Protein AF-E6K6P4-F1 (afdb_monomer)

Nearest PDB structures (foldseek):
  4ytx-assembly1_N  TM=5.544E-01  e=7.769E-01  Saccharomyces cerevisiae S288C
  6i4y-assembly1_B-2  TM=6.311E-01  e=2.198E+00  Homo sapiens
  6i3v-assembly1_B  TM=5.492E-01  e=2.081E+00  Homo sapiens
  8h2i-assembly1_bQ  TM=5.169E-01  e=7.355E-01  Paramecium bursaria Chlorella virus 1

Organism: NCBI:txid873513

Radius of gyration: 13.27 Å; Cα contacts (8 Å, |Δi|>4): 209; chains: 1; bounding box: 42×27×26 Å

Solvent-accessible surface area (backbone atoms only — not comparable to full-atom values): 6394 Å² total; per-residue (Å²): 139,51,41,71,60,53,48,70,65,48,78,54,50,88,85,45,59,70,69,47,44,42,73,78,46,77,45,82,42,78,90,66,26,34,38,35,23,25,34,38,33,35,49,69,44,97,90,66,52,60,56,70,43,74,60,44,55,35,38,38,37,82,87,68,54,44,37,33,52,63,56,77,88,59,82,75,54,91,50,75,88,40,46,58,82,56,64,35,15,35,37,95,75,63,46,69,38,46,72,56,96,54,40,75,41,73,90,130

Foldseek 3Di:
DDFVVVLVLQPQPVVFAWPGKDFPDWDQDPQRKIKTFIWTWTDADPVGDIDIAGGFIWIAHPVRWIKGFLDRPDDDDPDQQCQQVGWIAGNVPRHTFDDDPSHTDDDD

pLDDT: mean 93.15, std 5.85, range [65.44, 98.56]

Structure (mmCIF, N/CA/C/O backbone):
data_AF-E6K6P4-F1
#
_entry.id   AF-E6K6P4-F1
#
loop_
_atom_site.group_PDB
_atom_site.id
_atom_site.type_symbol
_atom_site.label_atom_id
_atom_site.label_alt_id
_atom_site.label_comp_id
_atom_site.label_asym_id
_atom_site.label_entity_id
_atom_site.label_seq_id
_atom_site.pdbx_PDB_ins_code
_atom_site.Cartn_x
_atom_site.Cartn_y
_atom_site.Cartn_z
_atom_site.occupancy
_atom_site.B_iso_or_equiv
_atom_site.auth_seq_id
_atom_site.auth_comp_id
_atom_site.auth_asym_id
_atom_site.auth_atom_id
_atom_site.pdbx_PDB_model_num
ATOM 1 N N . MET A 1 1 ? -6.184 11.062 1.795 1.00 94.25 1 MET A N 1
ATOM 2 C CA . MET A 1 1 ? -4.815 10.798 2.311 1.00 94.25 1 MET A CA 1
ATOM 3 C C . MET A 1 1 ? -3.872 11.912 1.842 1.00 94.25 1 MET A C 1
ATOM 5 O O . MET A 1 1 ? -4.258 12.623 0.928 1.00 94.25 1 MET A O 1
ATOM 9 N N . THR A 1 2 ? -2.686 12.115 2.432 1.00 96.69 2 THR A N 1
ATOM 10 C CA . THR A 1 2 ? -1.623 12.957 1.823 1.00 96.69 2 THR A CA 1
ATOM 11 C C . THR A 1 2 ? -0.410 12.101 1.458 1.00 96.69 2 THR A C 1
ATOM 13 O O . THR A 1 2 ? -0.228 11.040 2.049 1.00 96.69 2 THR A O 1
ATOM 16 N N . ASN A 1 3 ? 0.433 12.568 0.532 1.00 96.81 3 ASN A N 1
ATOM 17 C CA . ASN A 1 3 ? 1.669 11.876 0.138 1.00 96.81 3 ASN A CA 1
ATOM 18 C C . ASN A 1 3 ? 2.586 11.576 1.335 1.00 96.81 3 ASN A C 1
ATOM 20 O O . ASN A 1 3 ? 3.038 10.449 1.496 1.00 96.81 3 ASN A O 1
ATOM 24 N N . GLU A 1 4 ? 2.795 12.563 2.212 1.00 95.75 4 GLU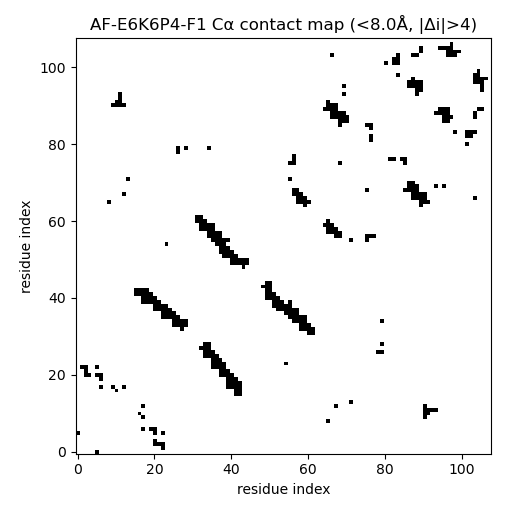 A N 1
ATOM 25 C CA . GLU A 1 4 ? 3.607 12.416 3.430 1.00 95.75 4 GLU A CA 1
ATOM 26 C C . GLU A 1 4 ? 3.039 11.338 4.363 1.00 95.75 4 GLU A C 1
ATOM 28 O O . GLU A 1 4 ? 3.749 10.414 4.741 1.00 95.75 4 GLU A O 1
ATOM 33 N N . LYS A 1 5 ? 1.726 11.369 4.628 1.00 95.31 5 LYS A N 1
ATOM 34 C CA . LYS A 1 5 ? 1.069 10.340 5.447 1.00 95.31 5 LYS A CA 1
ATOM 35 C C . LYS A 1 5 ? 1.133 8.956 4.810 1.00 95.31 5 LYS A C 1
ATOM 37 O O . LYS A 1 5 ? 1.275 7.976 5.523 1.00 95.31 5 LYS A O 1
ATOM 42 N N . MET A 1 6 ? 1.007 8.860 3.486 1.00 96.25 6 MET A N 1
ATOM 43 C CA . MET A 1 6 ? 1.131 7.582 2.783 1.00 96.25 6 MET A CA 1
ATOM 44 C C . MET A 1 6 ? 2.553 7.027 2.895 1.00 96.25 6 MET A C 1
ATOM 46 O O . MET A 1 6 ? 2.722 5.840 3.144 1.00 96.25 6 MET A O 1
ATOM 50 N N . LYS A 1 7 ? 3.572 7.880 2.765 1.00 94.75 7 LYS A N 1
ATOM 51 C C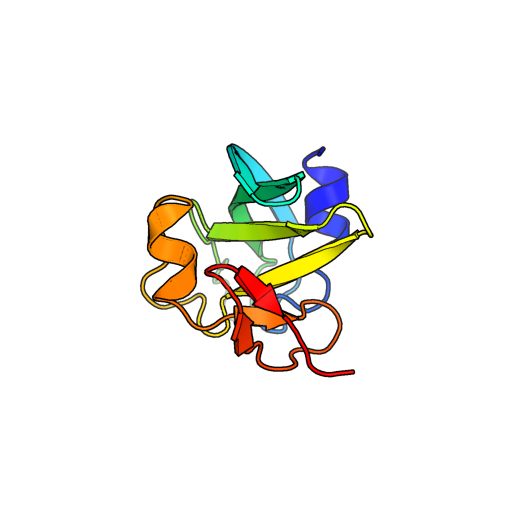A . LYS A 1 7 ? 4.965 7.488 2.988 1.00 94.75 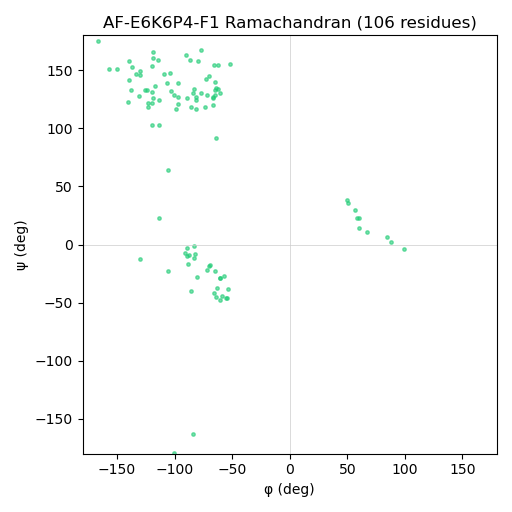7 LYS A CA 1
ATOM 52 C C . LYS A 1 7 ? 5.178 6.955 4.409 1.00 94.75 7 LYS A C 1
ATOM 54 O O . LYS A 1 7 ? 5.795 5.906 4.560 1.00 94.75 7 LYS A O 1
ATOM 59 N N . ASP A 1 8 ? 4.622 7.622 5.420 1.00 92.31 8 ASP A N 1
ATOM 60 C CA . ASP A 1 8 ? 4.720 7.191 6.823 1.00 92.31 8 ASP A CA 1
ATOM 61 C C . ASP A 1 8 ? 4.011 5.853 7.104 1.00 92.31 8 ASP A C 1
ATOM 63 O O . ASP A 1 8 ? 4.350 5.170 8.068 1.00 92.31 8 ASP A O 1
ATOM 67 N N . LEU A 1 9 ? 3.034 5.469 6.275 1.00 91.88 9 LEU A N 1
ATOM 68 C CA . LEU A 1 9 ? 2.310 4.198 6.385 1.00 91.88 9 LEU A CA 1
ATOM 69 C C . LEU A 1 9 ? 3.039 3.011 5.742 1.00 91.88 9 LEU A C 1
ATOM 71 O O . LEU A 1 9 ? 2.610 1.881 5.939 1.00 91.88 9 LEU A O 1
ATOM 75 N N . LEU A 1 10 ? 4.092 3.239 4.958 1.00 90.19 10 LEU A N 1
ATOM 76 C CA . LEU A 1 10 ? 4.816 2.197 4.225 1.00 90.19 10 LEU A CA 1
ATOM 77 C C . LEU A 1 10 ? 6.172 1.904 4.887 1.00 90.19 10 LEU A C 1
ATOM 79 O O . LEU A 1 10 ? 7.232 2.136 4.306 1.00 90.19 10 LEU A O 1
ATOM 83 N N . VAL A 1 11 ? 6.140 1.402 6.121 1.00 81.56 11 VAL A N 1
ATOM 84 C CA . VAL A 1 11 ? 7.321 1.163 6.965 1.00 81.56 11 VAL A CA 1
ATOM 85 C C . VAL A 1 11 ? 8.066 -0.140 6.650 1.00 81.56 11 VAL A C 1
ATOM 87 O O . VAL A 1 11 ? 9.277 -0.201 6.841 1.00 81.56 11 VAL A O 1
ATOM 90 N N . ASN A 1 12 ? 7.383 -1.167 6.141 1.00 80.44 12 ASN A N 1
ATOM 91 C CA . ASN A 1 12 ? 7.939 -2.489 5.822 1.00 80.44 12 ASN A CA 1
ATOM 92 C C . ASN A 1 12 ? 7.937 -2.781 4.315 1.00 80.44 12 ASN A C 1
ATOM 94 O O . ASN A 1 12 ? 7.929 -3.943 3.901 1.00 80.44 12 ASN A O 1
ATOM 98 N N . PHE A 1 13 ? 7.915 -1.752 3.469 1.00 82.00 13 PHE A N 1
ATOM 99 C CA . PHE A 1 13 ? 7.800 -1.931 2.024 1.00 82.00 13 PHE A CA 1
ATOM 100 C C . PHE A 1 13 ? 9.012 -2.672 1.422 1.00 82.00 13 PHE A C 1
ATOM 102 O O . PHE A 1 13 ? 10.019 -2.071 1.060 1.00 82.00 13 PHE A O 1
ATOM 109 N N . GLY A 1 14 ? 8.920 -4.004 1.326 1.00 74.69 14 GLY A N 1
ATOM 110 C CA . GLY A 1 14 ? 9.937 -4.870 0.720 1.00 74.69 14 GLY A CA 1
ATOM 111 C C . GLY A 1 14 ? 11.335 -4.741 1.332 1.00 74.69 14 GLY A C 1
ATOM 112 O O . GLY A 1 14 ? 12.312 -4.887 0.601 1.00 74.69 14 GLY A O 1
ATOM 113 N N . GLU A 1 15 ? 11.430 -4.410 2.627 1.00 78.12 15 GLU A N 1
ATOM 114 C CA . GLU A 1 15 ? 12.683 -4.068 3.333 1.00 78.12 15 GLU A CA 1
ATOM 115 C C . GLU A 1 15 ? 13.427 -2.845 2.750 1.00 78.12 15 GLU A C 1
ATOM 117 O O . GLU A 1 15 ? 14.596 -2.605 3.063 1.00 78.12 15 GLU A O 1
ATOM 122 N N . LYS A 1 16 ? 12.766 -2.052 1.896 1.00 83.19 16 LYS A N 1
ATOM 123 C CA . LYS A 1 16 ? 13.331 -0.857 1.264 1.00 83.19 16 LYS A CA 1
ATOM 124 C C . LYS A 1 16 ? 12.936 0.399 2.027 1.00 83.19 16 LYS A C 1
ATOM 126 O O . LYS A 1 16 ? 11.778 0.587 2.386 1.00 83.19 16 LYS A O 1
ATOM 131 N N . THR A 1 17 ? 13.884 1.320 2.174 1.00 88.31 17 THR A N 1
ATOM 132 C CA .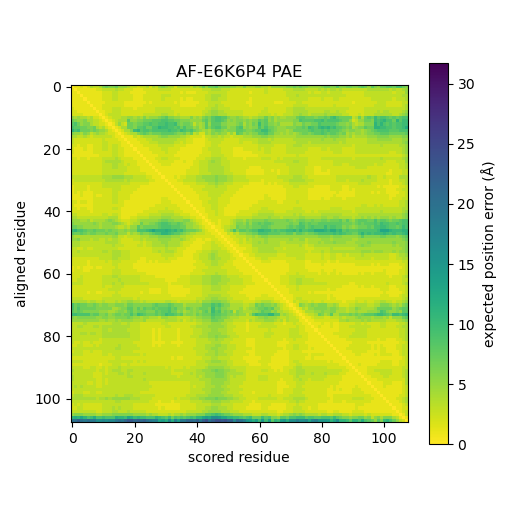 THR A 1 17 ? 13.580 2.677 2.633 1.00 88.31 17 THR A CA 1
ATOM 133 C C . THR A 1 17 ? 12.967 3.475 1.490 1.00 88.31 17 THR A C 1
ATOM 135 O O . THR A 1 17 ? 13.517 3.518 0.389 1.00 88.31 17 THR A O 1
ATOM 138 N N . ILE A 1 18 ? 11.837 4.129 1.741 1.00 92.69 18 ILE A N 1
ATOM 139 C CA . ILE A 1 18 ? 11.163 4.978 0.757 1.00 92.69 18 ILE A CA 1
ATOM 140 C C . ILE A 1 18 ? 11.690 6.411 0.858 1.00 92.69 18 ILE A C 1
ATOM 142 O O . ILE A 1 18 ? 11.645 7.031 1.922 1.00 92.69 18 ILE A O 1
ATOM 146 N N . SER A 1 19 ? 12.144 6.975 -0.261 1.00 94.31 19 SER A N 1
ATOM 147 C CA . SER A 1 19 ? 12.523 8.386 -0.343 1.00 94.31 19 SER A CA 1
ATOM 148 C C . SER A 1 19 ? 11.327 9.286 -0.644 1.00 94.31 19 SER A C 1
ATOM 150 O O . SER A 1 19 ? 11.220 10.355 -0.043 1.00 94.31 19 SER A O 1
ATOM 152 N N . ASP A 1 20 ? 10.416 8.858 -1.523 1.00 95.81 20 ASP A N 1
ATOM 153 C CA . ASP A 1 20 ? 9.251 9.650 -1.932 1.00 95.81 20 ASP A CA 1
ATOM 154 C C . ASP A 1 20 ? 8.051 8.774 -2.315 1.00 95.81 20 ASP A C 1
ATOM 156 O O . ASP A 1 20 ? 8.220 7.643 -2.777 1.00 95.81 20 ASP A O 1
ATOM 160 N N . VAL A 1 21 ? 6.845 9.314 -2.124 1.00 97.19 21 VAL A N 1
ATOM 161 C CA . VAL A 1 21 ? 5.580 8.692 -2.536 1.00 97.19 21 VAL A CA 1
ATOM 162 C C . VAL A 1 21 ? 4.672 9.743 -3.148 1.00 97.19 21 VAL A C 1
ATOM 164 O O . VAL A 1 21 ? 4.445 10.799 -2.561 1.00 97.19 21 VAL A O 1
ATOM 167 N N . SER A 1 22 ? 4.082 9.420 -4.292 1.00 98.06 22 SER A N 1
ATOM 168 C CA . SER A 1 22 ? 3.059 10.237 -4.932 1.00 98.06 22 SER A CA 1
ATOM 169 C C . SER A 1 22 ? 1.784 9.436 -5.140 1.00 98.06 22 SER A C 1
ATOM 171 O O . SER A 1 22 ? 1.784 8.451 -5.871 1.00 98.06 22 SER A O 1
ATOM 173 N N . ILE A 1 23 ? 0.684 9.872 -4.526 1.00 98.38 23 ILE A N 1
ATOM 174 C CA . ILE A 1 23 ? -0.645 9.330 -4.818 1.00 98.38 23 ILE A CA 1
ATOM 175 C C . ILE A 1 23 ? -1.076 9.871 -6.181 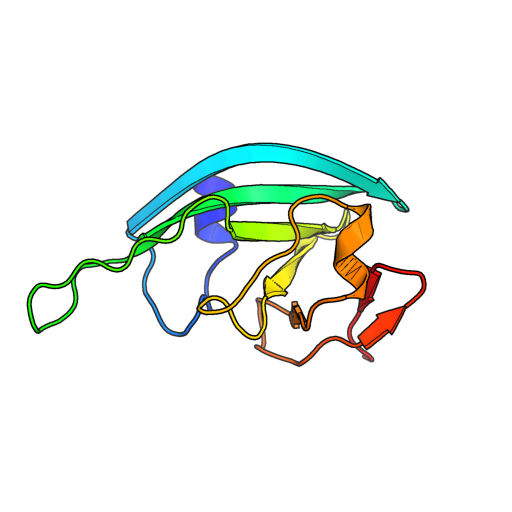1.00 98.38 23 ILE A C 1
ATOM 177 O O . ILE A 1 23 ? -1.208 11.082 -6.359 1.00 98.38 23 ILE A O 1
ATOM 181 N N . ILE A 1 24 ? -1.300 8.977 -7.141 1.00 98.00 24 ILE A N 1
ATOM 182 C CA . ILE A 1 24 ? -1.683 9.347 -8.512 1.00 98.00 24 ILE A CA 1
ATOM 183 C C . ILE A 1 24 ? -3.159 9.077 -8.806 1.00 98.00 24 ILE A C 1
ATOM 185 O O . ILE A 1 24 ? -3.732 9.683 -9.712 1.00 98.00 24 ILE A O 1
ATOM 189 N N . ARG A 1 25 ? -3.788 8.165 -8.055 1.00 97.62 25 ARG A N 1
ATOM 190 C CA . ARG A 1 25 ? -5.212 7.842 -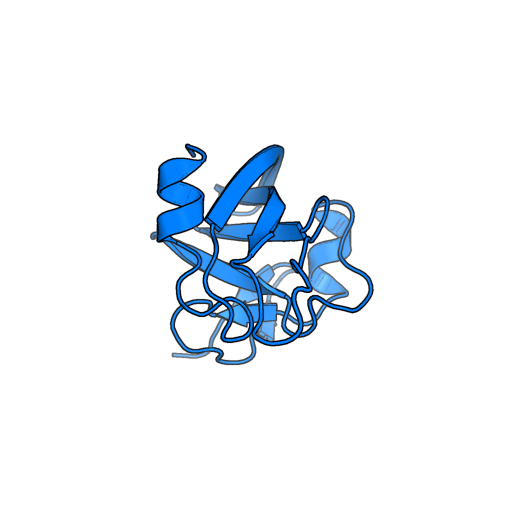8.174 1.00 97.62 25 ARG A CA 1
ATOM 191 C C . ARG A 1 25 ? -5.736 7.226 -6.884 1.00 97.62 25 ARG A C 1
ATOM 193 O O . ARG A 1 25 ? -5.006 6.537 -6.180 1.00 97.62 25 ARG A O 1
ATOM 200 N N . GLU A 1 26 ? -7.018 7.439 -6.630 1.00 98.06 26 GLU A N 1
ATOM 201 C CA . GLU A 1 26 ? -7.743 6.889 -5.488 1.00 98.06 26 GLU A CA 1
ATOM 202 C C . GLU A 1 26 ? -9.033 6.225 -5.981 1.00 98.06 26 GLU A C 1
ATOM 204 O O . GLU A 1 26 ? -9.648 6.689 -6.944 1.00 98.06 26 GLU A O 1
ATOM 209 N N . GLU A 1 27 ? -9.436 5.143 -5.327 1.00 98.25 27 GLU A N 1
ATOM 210 C CA . GLU A 1 27 ? -10.684 4.429 -5.583 1.00 98.25 27 GLU A CA 1
ATOM 211 C C . GLU A 1 27 ? -11.276 3.985 -4.241 1.00 98.25 27 GLU A C 1
ATOM 213 O O . GLU A 1 27 ? -10.611 3.308 -3.458 1.00 98.25 27 GLU A O 1
ATOM 218 N N . GLU A 1 28 ? -12.511 4.394 -3.947 1.00 98.31 28 GLU A N 1
ATOM 219 C CA . GLU A 1 28 ? -13.239 3.887 -2.781 1.00 98.31 28 GLU A CA 1
ATOM 220 C C . GLU A 1 28 ? -13.854 2.529 -3.126 1.00 98.31 28 GLU A C 1
ATOM 222 O O . GLU A 1 28 ? -14.560 2.377 -4.125 1.00 98.31 28 GLU A O 1
ATOM 227 N N . LEU A 1 29 ? -13.572 1.540 -2.287 1.00 98.12 29 LEU A N 1
ATOM 228 C CA . LEU A 1 29 ? -14.101 0.190 -2.372 1.00 98.12 29 LEU A CA 1
ATOM 229 C C . LEU A 1 29 ? -15.248 0.009 -1.369 1.00 98.12 29 LEU A C 1
ATOM 231 O O . LEU A 1 29 ? -15.615 0.899 -0.599 1.00 98.12 29 LEU A O 1
ATOM 235 N N . ARG A 1 30 ? -15.812 -1.199 -1.343 1.00 95.00 30 ARG A N 1
ATOM 236 C CA . ARG A 1 30 ? -16.739 -1.621 -0.285 1.00 95.00 30 ARG A CA 1
ATOM 237 C C . ARG A 1 30 ? -16.138 -1.392 1.110 1.00 95.00 30 ARG A C 1
ATOM 239 O O . ARG A 1 30 ? -14.922 -1.395 1.286 1.00 95.00 30 ARG A O 1
ATOM 246 N N . GLU A 1 31 ? -17.011 -1.245 2.106 1.00 96.44 31 GLU A N 1
ATOM 247 C CA . GLU A 1 31 ? -16.625 -1.042 3.516 1.00 96.44 31 GLU A CA 1
ATOM 248 C C . GLU A 1 31 ? -15.776 0.226 3.754 1.00 96.44 31 GLU A C 1
ATOM 250 O O . GLU A 1 31 ? -15.063 0.309 4.751 1.00 96.44 31 GLU A O 1
ATOM 255 N N . HIS A 1 32 ? -15.864 1.217 2.855 1.00 97.88 32 HIS A N 1
ATOM 256 C CA . HIS A 1 32 ? -15.081 2.462 2.887 1.00 97.88 32 HIS A CA 1
ATOM 257 C C . HIS A 1 32 ? -13.561 2.241 2.854 1.00 97.88 32 HIS A C 1
ATOM 259 O O . HIS A 1 32 ? -12.785 3.089 3.299 1.00 97.88 32 HIS A O 1
ATOM 265 N N . VAL A 1 33 ? -13.123 1.088 2.340 1.00 98.44 33 VAL A N 1
ATOM 266 C CA . VAL A 1 33 ? -11.704 0.813 2.120 1.00 98.44 33 VAL A CA 1
ATOM 267 C C . VAL A 1 33 ? -11.235 1.649 0.944 1.00 98.44 33 VAL A C 1
ATOM 269 O O . VAL A 1 33 ? -11.827 1.610 -0.129 1.00 98.44 33 VAL A O 1
ATOM 272 N N . MET A 1 34 ? -10.149 2.387 1.129 1.00 98.56 34 MET A N 1
ATOM 273 C CA . MET A 1 34 ? -9.570 3.207 0.075 1.00 98.56 34 MET A CA 1
ATOM 274 C C . MET A 1 34 ? -8.420 2.465 -0.593 1.00 98.56 34 MET A C 1
ATOM 276 O O . MET A 1 34 ? -7.486 2.033 0.080 1.00 98.56 34 MET A O 1
ATOM 280 N N . MET A 1 35 ? -8.466 2.359 -1.916 1.00 98.50 35 MET A N 1
ATOM 281 C CA . MET A 1 35 ? -7.362 1.896 -2.746 1.00 98.50 35 MET A CA 1
ATOM 282 C C . MET A 1 35 ? -6.633 3.099 -3.333 1.00 98.50 35 MET A C 1
ATOM 284 O O . MET A 1 35 ? -7.193 3.861 -4.119 1.00 98.50 35 MET A O 1
ATOM 288 N N . TYR A 1 36 ? -5.372 3.263 -2.958 1.00 98.44 36 TYR A N 1
ATOM 289 C CA . TYR A 1 36 ? -4.487 4.291 -3.487 1.00 98.44 36 TYR A CA 1
ATOM 290 C C . TYR A 1 36 ? -3.530 3.664 -4.485 1.00 98.44 36 TYR A C 1
ATOM 292 O O . TYR A 1 36 ? -2.909 2.649 -4.191 1.00 98.44 36 TYR A O 1
ATOM 300 N N . PHE A 1 37 ? -3.388 4.287 -5.646 1.00 97.69 37 PHE A N 1
ATOM 301 C CA . PHE A 1 37 ? -2.333 3.976 -6.596 1.00 97.69 37 PHE A CA 1
ATOM 302 C C . PHE A 1 37 ? -1.217 4.979 -6.380 1.00 97.69 37 PHE A C 1
ATOM 304 O O . PHE A 1 37 ? -1.440 6.189 -6.497 1.00 97.69 37 PHE A O 1
ATOM 311 N N . CYS A 1 38 ? -0.037 4.468 -6.062 1.00 96.94 38 CYS A N 1
ATOM 312 C CA . CYS A 1 38 ? 1.094 5.274 -5.653 1.00 96.94 38 CYS A CA 1
ATOM 313 C C . CYS A 1 38 ? 2.301 5.019 -6.549 1.00 96.94 38 CYS A C 1
ATOM 315 O O . CYS A 1 38 ? 2.691 3.875 -6.776 1.00 96.94 38 CYS A O 1
ATOM 317 N N . ASP A 1 39 ? 2.931 6.096 -6.997 1.00 96.12 39 ASP A N 1
ATOM 318 C CA . ASP A 1 39 ? 4.307 6.031 -7.465 1.00 96.12 39 ASP A CA 1
ATOM 319 C C . ASP A 1 39 ? 5.218 6.079 -6.233 1.00 96.12 39 ASP A C 1
ATOM 321 O O . ASP A 1 39 ? 5.106 6.987 -5.406 1.00 96.12 39 ASP A O 1
ATOM 325 N N . VAL A 1 40 ? 6.091 5.084 -6.081 1.00 94.25 40 VAL A N 1
ATOM 326 C CA . VAL A 1 40 ? 6.982 4.921 -4.925 1.00 94.25 40 VAL A CA 1
ATOM 327 C C . VAL A 1 40 ? 8.423 4.966 -5.407 1.00 94.25 40 VAL A C 1
ATOM 329 O O . VAL A 1 40 ? 8.808 4.200 -6.289 1.00 94.25 40 VAL A O 1
ATOM 332 N N . ILE A 1 41 ? 9.226 5.846 -4.815 1.00 94.44 41 ILE A N 1
ATOM 333 C CA . ILE A 1 41 ? 10.664 5.948 -5.068 1.00 94.44 41 ILE A CA 1
ATOM 334 C C . ILE A 1 41 ? 11.392 5.546 -3.790 1.00 94.44 41 ILE A C 1
ATOM 336 O O . ILE A 1 41 ? 11.152 6.120 -2.726 1.00 94.44 41 ILE A O 1
ATOM 340 N N . CYS A 1 42 ? 12.281 4.564 -3.892 1.00 92.81 42 CYS A N 1
ATOM 341 C CA . CYS A 1 42 ? 13.109 4.105 -2.785 1.00 92.81 42 CYS A CA 1
ATOM 342 C C . CYS A 1 42 ? 14.437 4.862 -2.711 1.00 92.81 42 CYS A C 1
ATOM 344 O O . CYS A 1 42 ? 14.883 5.489 -3.670 1.00 92.81 42 CYS A O 1
ATOM 346 N N . GLU A 1 43 ? 15.099 4.776 -1.562 1.00 92.69 43 GLU A N 1
ATOM 347 C CA . GLU A 1 43 ? 16.469 5.250 -1.421 1.00 92.69 43 GLU A CA 1
ATOM 348 C C . GLU A 1 43 ? 17.432 4.474 -2.330 1.00 92.69 43 GLU A C 1
ATOM 350 O O . GLU A 1 43 ? 17.210 3.321 -2.706 1.00 92.69 43 GLU A O 1
ATOM 355 N N . LYS A 1 44 ? 18.533 5.140 -2.678 1.00 91.81 44 LYS A N 1
ATOM 356 C CA . LYS A 1 44 ? 19.583 4.600 -3.538 1.00 91.81 44 LYS A CA 1
ATOM 357 C C . LYS A 1 44 ? 20.283 3.410 -2.873 1.00 91.81 44 LYS A C 1
ATOM 359 O O . LYS A 1 44 ? 20.795 3.531 -1.761 1.00 91.81 44 LYS A O 1
ATOM 364 N N . GLU A 1 45 ? 20.381 2.297 -3.590 1.00 87.12 45 GLU A N 1
ATOM 365 C CA . GLU A 1 45 ? 21.110 1.107 -3.156 1.00 87.12 45 GLU A CA 1
ATOM 366 C C . GLU A 1 45 ? 22.634 1.271 -3.321 1.00 87.12 45 GLU A C 1
ATOM 368 O O . GLU A 1 45 ? 23.135 2.203 -3.962 1.00 87.12 45 GLU A O 1
ATOM 373 N N . LYS A 1 46 ? 23.411 0.360 -2.714 1.00 87.31 46 LYS A N 1
ATOM 374 C CA . LYS A 1 46 ? 24.887 0.438 -2.671 1.00 87.31 46 LYS A CA 1
ATOM 375 C C . LYS A 1 46 ? 25.545 0.425 -4.054 1.00 87.31 46 LYS A C 1
ATOM 377 O O . LYS A 1 46 ? 26.629 0.981 -4.207 1.00 87.31 46 LYS A O 1
ATOM 382 N N . ASP A 1 47 ? 24.916 -0.213 -5.033 1.00 89.69 47 ASP A N 1
ATOM 383 C CA . ASP A 1 47 ? 25.387 -0.309 -6.420 1.00 89.69 47 ASP A CA 1
ATOM 384 C C . ASP A 1 47 ? 25.036 0.925 -7.270 1.00 89.69 47 ASP A C 1
ATOM 386 O O . ASP A 1 47 ? 25.527 1.090 -8.386 1.00 89.69 47 ASP A O 1
ATOM 390 N N . GLY A 1 48 ? 24.230 1.829 -6.720 1.00 89.38 48 GLY A N 1
ATOM 391 C CA . GLY A 1 48 ? 23.810 3.061 -7.349 1.00 89.38 48 GLY A CA 1
ATOM 392 C C . GLY A 1 48 ? 22.421 3.037 -7.979 1.00 89.38 48 GLY A C 1
ATOM 393 O O . GLY A 1 48 ? 21.979 4.092 -8.440 1.00 89.38 48 GLY A O 1
ATOM 394 N N . TYR A 1 49 ? 21.739 1.893 -7.969 1.00 89.31 49 TYR A N 1
ATOM 395 C CA . TYR A 1 49 ? 20.370 1.754 -8.444 1.00 89.31 49 TYR A CA 1
ATOM 396 C C . TYR A 1 49 ? 19.374 2.451 -7.503 1.00 89.31 49 TYR A C 1
ATOM 398 O O . TYR A 1 49 ? 19.565 2.490 -6.289 1.00 89.31 49 TYR A O 1
ATOM 406 N N . VAL A 1 50 ? 18.310 3.027 -8.068 1.00 90.94 50 VAL A N 1
ATOM 407 C CA . VAL A 1 50 ? 17.205 3.647 -7.321 1.00 90.94 50 VAL A CA 1
ATOM 408 C C . VAL A 1 50 ? 15.928 2.901 -7.705 1.00 90.94 50 VAL A C 1
ATOM 410 O O . VAL A 1 50 ? 15.424 3.122 -8.810 1.00 90.94 50 VAL A O 1
ATOM 413 N N . PRO A 1 51 ? 15.420 1.998 -6.848 1.00 90.31 51 PRO A N 1
ATOM 414 C CA . PRO A 1 51 ? 14.177 1.294 -7.121 1.00 90.31 51 PRO A CA 1
ATOM 415 C C . PRO A 1 51 ? 13.013 2.279 -7.207 1.00 90.31 51 PRO A C 1
ATOM 417 O O . PRO A 1 51 ? 12.860 3.155 -6.352 1.00 90.31 51 PRO A O 1
ATOM 420 N N . SER A 1 52 ? 12.183 2.123 -8.232 1.00 91.75 52 SER A N 1
ATOM 421 C CA . SER A 1 52 ? 10.947 2.880 -8.371 1.00 91.75 52 SER A CA 1
ATOM 422 C C . SER A 1 52 ? 9.822 1.992 -8.883 1.00 91.75 52 SER A C 1
ATOM 424 O O . SER A 1 52 ? 10.024 1.119 -9.729 1.00 91.75 52 SER A O 1
ATOM 426 N N . PHE A 1 53 ? 8.630 2.219 -8.341 1.00 91.50 53 PHE A N 1
ATOM 427 C CA . PHE A 1 53 ? 7.418 1.462 -8.631 1.00 91.50 53 PHE A CA 1
ATOM 428 C C . PHE A 1 53 ? 6.344 2.439 -9.059 1.00 91.50 53 PHE A C 1
ATOM 430 O O . PHE A 1 53 ? 6.167 3.475 -8.425 1.00 91.50 53 PHE A O 1
ATOM 437 N N . GLN A 1 54 ? 5.651 2.118 -10.145 1.00 92.50 54 GLN A N 1
ATOM 438 C CA . GLN A 1 54 ? 4.603 2.972 -10.688 1.00 92.50 54 GLN A CA 1
ATOM 439 C C . GLN A 1 54 ? 3.239 2.374 -10.405 1.00 92.50 54 GLN A C 1
ATOM 441 O O . GLN A 1 54 ? 3.059 1.167 -10.563 1.00 92.50 54 GLN A O 1
ATOM 446 N N . ALA A 1 55 ? 2.292 3.234 -10.034 1.00 93.38 55 ALA A N 1
ATOM 447 C CA . ALA A 1 55 ? 0.902 2.869 -9.794 1.00 93.38 55 ALA A CA 1
ATOM 448 C C . ALA A 1 55 ? 0.725 1.661 -8.852 1.00 93.38 55 ALA A C 1
ATOM 450 O O . ALA A 1 55 ? -0.191 0.858 -9.037 1.00 93.38 55 ALA A O 1
ATOM 451 N N . LEU A 1 56 ? 1.585 1.529 -7.839 1.00 94.12 56 LEU A N 1
ATOM 452 C CA . LEU A 1 56 ? 1.502 0.453 -6.864 1.00 94.12 56 LEU A CA 1
ATOM 453 C C . LEU A 1 56 ? 0.222 0.617 -6.027 1.00 94.12 56 LEU A C 1
ATOM 455 O O . LEU A 1 56 ? 0.016 1.686 -5.445 1.00 94.12 56 LEU A O 1
ATOM 459 N N . PRO A 1 57 ? -0.631 -0.411 -5.933 1.00 96.38 57 PRO A N 1
ATOM 460 C CA . PRO A 1 57 ? -1.860 -0.317 -5.174 1.00 96.38 57 PRO A CA 1
ATOM 461 C C . PRO A 1 57 ? -1.636 -0.578 -3.681 1.00 96.38 57 PRO A C 1
ATOM 463 O O . PRO A 1 57 ? -0.979 -1.542 -3.285 1.00 96.38 57 PRO A O 1
ATOM 466 N N . ILE A 1 58 ? -2.226 0.278 -2.851 1.00 97.19 58 ILE A N 1
ATOM 467 C CA . ILE A 1 58 ? -2.176 0.227 -1.389 1.00 97.19 58 ILE A CA 1
ATOM 468 C C . ILE A 1 58 ? -3.601 0.360 -0.866 1.00 97.19 58 ILE A C 1
ATOM 470 O O . ILE A 1 58 ? -4.312 1.299 -1.225 1.00 97.19 58 ILE A O 1
ATOM 474 N N . LEU A 1 59 ? -4.020 -0.570 -0.011 1.00 98.12 59 LEU A N 1
ATOM 475 C CA . LEU A 1 59 ? -5.350 -0.553 0.592 1.00 98.12 59 LEU A CA 1
ATOM 476 C C . LEU A 1 59 ? -5.266 -0.004 2.008 1.00 98.12 59 LEU A C 1
ATOM 478 O O . LEU A 1 59 ? -4.480 -0.496 2.813 1.00 98.12 59 LEU A O 1
ATOM 482 N N . VAL A 1 60 ? -6.103 0.981 2.317 1.00 98.19 60 VAL A N 1
ATOM 483 C CA . VAL A 1 60 ? -6.190 1.604 3.639 1.00 98.19 60 VAL A CA 1
ATOM 484 C C . VAL A 1 60 ? -7.618 1.491 4.149 1.00 98.19 60 VAL A C 1
ATOM 486 O O . VAL A 1 60 ? -8.562 1.965 3.516 1.00 98.19 60 VAL A O 1
ATOM 489 N N . TYR A 1 61 ? -7.764 0.859 5.305 1.00 97.75 61 TYR A N 1
ATOM 490 C CA . TYR A 1 61 ? -9.042 0.631 5.963 1.00 97.75 61 TYR A CA 1
ATOM 491 C C . TYR A 1 61 ? -9.423 1.822 6.848 1.00 97.75 61 TYR A C 1
ATOM 493 O O . TYR A 1 61 ? -8.543 2.569 7.286 1.00 97.75 61 TYR A O 1
ATOM 501 N N . PRO A 1 62 ? -10.719 1.993 7.172 1.00 97.12 62 PRO A N 1
ATOM 502 C CA . PRO A 1 62 ? -11.175 3.066 8.059 1.00 97.12 62 PRO A CA 1
ATOM 503 C C . PRO A 1 62 ? -10.525 3.061 9.451 1.00 97.12 62 PRO A C 1
ATOM 505 O O . PRO A 1 62 ? -10.419 4.111 10.080 1.00 97.12 62 PRO A O 1
ATOM 508 N N . ASP A 1 63 ? -10.086 1.895 9.930 1.00 94.81 63 ASP A N 1
ATOM 509 C CA . ASP A 1 63 ? -9.396 1.724 11.213 1.00 94.81 63 ASP A CA 1
ATOM 510 C C . ASP A 1 63 ? -7.882 2.010 11.147 1.00 94.81 63 ASP A C 1
ATOM 512 O O . ASP A 1 63 ? -7.198 1.951 12.167 1.00 94.81 63 ASP A O 1
ATOM 516 N N . GLY A 1 64 ? -7.361 2.348 9.964 1.00 93.38 64 GLY A N 1
ATOM 517 C CA . GLY A 1 64 ? -5.940 2.579 9.723 1.00 93.38 64 GLY A CA 1
ATOM 518 C C . GLY A 1 64 ? -5.152 1.323 9.347 1.00 93.38 64 GLY A C 1
ATOM 519 O O . GLY A 1 64 ? -3.945 1.428 9.147 1.00 93.38 64 GLY A O 1
ATOM 520 N N . THR A 1 65 ? -5.790 0.155 9.215 1.00 95.62 65 THR A N 1
ATOM 521 C CA . THR A 1 65 ? -5.122 -1.059 8.726 1.00 95.62 65 THR A CA 1
ATOM 522 C C . THR A 1 65 ? -4.681 -0.860 7.277 1.00 95.62 65 THR A C 1
ATOM 524 O O . THR A 1 65 ? -5.461 -0.399 6.441 1.00 95.62 65 THR A O 1
ATOM 527 N N . VAL A 1 66 ? -3.435 -1.228 6.966 1.00 97.00 66 VAL A N 1
ATOM 528 C CA . VAL A 1 66 ? -2.850 -1.067 5.630 1.00 97.00 66 VAL A CA 1
ATOM 529 C C . VAL A 1 66 ? -2.453 -2.418 5.056 1.00 97.00 66 VAL A C 1
ATOM 531 O O . VAL A 1 66 ? -1.767 -3.203 5.711 1.00 97.00 66 VAL A O 1
ATOM 534 N N . PHE A 1 67 ? -2.853 -2.674 3.814 1.00 96.69 67 PHE A N 1
ATOM 535 C CA . PHE A 1 67 ? -2.391 -3.824 3.045 1.00 96.69 67 PHE A CA 1
ATOM 536 C C . PHE A 1 67 ? -1.615 -3.372 1.813 1.00 96.69 67 PHE A C 1
ATOM 538 O O . PHE A 1 67 ? -2.036 -2.475 1.079 1.00 96.69 67 PHE A O 1
ATOM 545 N N . THR A 1 68 ? -0.498 -4.049 1.575 1.00 95.31 68 THR A N 1
ATOM 546 C CA . THR A 1 68 ? 0.328 -3.918 0.372 1.00 95.31 68 THR A CA 1
ATOM 547 C C . THR A 1 68 ? 0.388 -5.261 -0.348 1.00 95.31 68 THR A C 1
ATOM 549 O O . THR A 1 68 ? -0.011 -6.291 0.203 1.00 95.31 68 THR A O 1
ATOM 552 N N . LEU A 1 69 ? 0.841 -5.271 -1.600 1.00 94.12 69 LEU A N 1
ATOM 553 C CA . LEU A 1 69 ? 1.032 -6.524 -2.327 1.00 94.12 69 LEU A CA 1
ATOM 554 C C . LEU A 1 69 ? 2.131 -7.366 -1.680 1.00 94.12 69 LEU A C 1
ATOM 556 O O . LEU A 1 69 ? 3.171 -6.843 -1.277 1.00 94.12 69 LEU A O 1
ATOM 560 N N . TRP A 1 70 ? 1.900 -8.678 -1.623 1.00 89.38 70 TRP A N 1
ATOM 561 C CA . TRP A 1 70 ? 2.916 -9.647 -1.213 1.00 89.38 70 TRP A CA 1
ATOM 562 C C . TRP A 1 70 ? 4.090 -9.654 -2.200 1.00 89.38 70 TRP A C 1
ATOM 564 O O . TRP A 1 70 ? 5.251 -9.621 -1.800 1.00 89.38 70 TRP A O 1
ATOM 574 N N . ASP A 1 71 ? 3.774 -9.658 -3.498 1.00 85.94 71 ASP A N 1
ATOM 575 C CA . ASP A 1 71 ? 4.744 -9.534 -4.582 1.00 85.94 71 ASP A CA 1
ATOM 576 C C . ASP A 1 71 ? 4.530 -8.215 -5.333 1.00 85.94 71 ASP A C 1
ATOM 578 O O . ASP A 1 71 ? 3.611 -8.064 -6.135 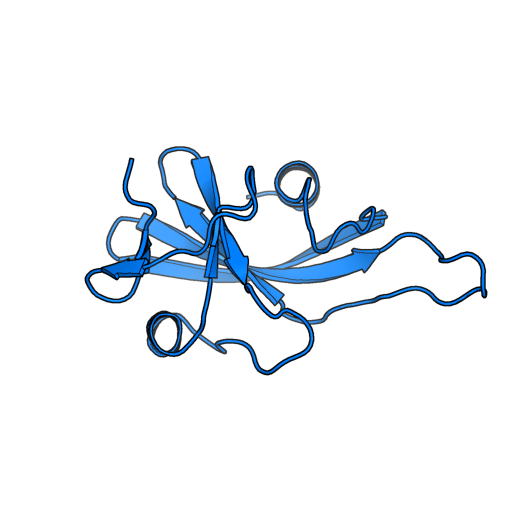1.00 85.94 71 ASP A O 1
ATOM 582 N N . TRP A 1 72 ? 5.395 -7.247 -5.049 1.00 80.81 72 TRP A N 1
ATOM 583 C CA . TRP A 1 72 ? 5.395 -5.919 -5.663 1.00 80.81 72 TRP A CA 1
ATOM 584 C C . TRP A 1 72 ? 6.198 -5.849 -6.971 1.00 80.81 72 TRP A C 1
ATOM 586 O O . TRP A 1 72 ? 6.143 -4.829 -7.657 1.00 80.81 72 TRP A O 1
ATOM 596 N N . GLN A 1 73 ? 6.958 -6.895 -7.324 1.00 76.31 73 GLN A N 1
ATOM 597 C CA . GLN A 1 73 ? 7.706 -6.971 -8.591 1.00 76.31 73 GLN A CA 1
ATOM 598 C C . GLN A 1 73 ? 6.869 -7.570 -9.725 1.00 76.31 73 GLN A C 1
ATOM 600 O O . GLN A 1 73 ? 7.233 -7.446 -10.897 1.00 76.31 73 GLN A O 1
ATOM 605 N N . GLY A 1 74 ? 5.775 -8.242 -9.373 1.00 81.25 74 GLY A N 1
ATOM 606 C CA . GLY A 1 74 ? 4.861 -8.883 -10.301 1.00 81.25 74 GLY A CA 1
ATOM 607 C C . GLY A 1 74 ? 3.802 -7.950 -10.888 1.00 81.25 74 GLY A C 1
ATOM 608 O O . GLY A 1 74 ? 3.894 -6.721 -10.872 1.00 81.25 74 GLY A O 1
ATOM 609 N N . ALA A 1 75 ? 2.762 -8.571 -11.439 1.00 88.31 75 ALA A N 1
ATOM 610 C CA . ALA A 1 75 ? 1.552 -7.854 -11.810 1.00 88.31 75 ALA A CA 1
ATOM 611 C C . ALA A 1 75 ? 0.851 -7.312 -10.555 1.00 88.31 75 ALA A C 1
ATOM 613 O O . ALA A 1 75 ? 0.967 -7.880 -9.471 1.00 88.31 75 ALA A O 1
ATOM 614 N N . TYR A 1 76 ? 0.078 -6.246 -10.727 1.00 91.88 76 TYR A N 1
ATOM 615 C CA . TYR A 1 76 ? -0.715 -5.642 -9.666 1.00 91.88 76 TYR A CA 1
ATOM 616 C C . TYR A 1 76 ? -2.115 -5.273 -10.168 1.00 91.88 76 TYR A C 1
ATOM 618 O O . TYR A 1 76 ? -2.283 -5.024 -11.370 1.00 91.88 76 TYR A O 1
ATOM 626 N N . PRO A 1 77 ? -3.120 -5.232 -9.274 1.00 95.06 77 PRO A N 1
ATOM 627 C CA . PRO A 1 77 ? -4.493 -4.932 -9.648 1.00 95.06 77 PRO A CA 1
ATOM 628 C C . PRO A 1 77 ? -4.594 -3.513 -10.193 1.00 95.06 77 PRO A C 1
ATOM 630 O O . PRO A 1 77 ? -4.055 -2.569 -9.617 1.00 95.06 77 PRO A O 1
ATOM 633 N N . LYS A 1 78 ? -5.313 -3.351 -11.303 1.00 94.69 78 LYS A N 1
ATOM 634 C CA . LYS A 1 78 ? -5.509 -2.057 -11.973 1.00 94.69 78 LYS A CA 1
ATOM 635 C C . LYS A 1 78 ? -6.722 -1.298 -11.454 1.00 94.69 78 LYS A C 1
ATOM 637 O O . LYS A 1 78 ? -6.923 -0.152 -11.842 1.00 94.69 78 LYS A O 1
ATOM 642 N N . ASN A 1 79 ? -7.562 -1.914 -10.636 1.00 96.19 79 ASN A N 1
ATOM 643 C CA . ASN A 1 79 ? -8.781 -1.336 -10.070 1.00 96.19 79 ASN A CA 1
ATOM 644 C C . ASN A 1 79 ? -9.286 -2.230 -8.927 1.00 96.19 79 ASN A C 1
ATOM 646 O O . ASN A 1 79 ? -8.759 -3.324 -8.707 1.00 96.19 79 ASN A O 1
ATOM 650 N N . GLY A 1 80 ? -10.331 -1.781 -8.237 1.00 96.00 80 GLY A N 1
ATOM 651 C CA . GLY A 1 80 ? -10.931 -2.487 -7.112 1.00 96.00 80 GLY A CA 1
ATOM 652 C C . GLY A 1 80 ? -11.481 -3.877 -7.432 1.00 96.00 80 GLY A C 1
ATOM 653 O O . GLY A 1 80 ? -11.488 -4.738 -6.557 1.00 96.00 80 GLY A O 1
ATOM 654 N N . SER A 1 81 ? -11.915 -4.132 -8.673 1.00 96.38 81 SER A N 1
ATOM 655 C CA . SER A 1 81 ? -12.492 -5.434 -9.049 1.00 96.38 81 SER A CA 1
ATOM 656 C C . SER A 1 81 ? -11.460 -6.560 -9.136 1.00 96.38 81 SER A C 1
ATOM 658 O O . SER A 1 81 ? -11.822 -7.720 -8.980 1.00 96.38 81 SER A O 1
ATOM 660 N N . GLU A 1 82 ? -10.185 -6.212 -9.313 1.00 97.19 82 GLU A N 1
ATOM 661 C CA . GLU A 1 82 ? -9.072 -7.161 -9.425 1.00 97.19 82 GLU A CA 1
ATOM 662 C C . GLU A 1 82 ? -8.424 -7.469 -8.064 1.00 97.19 82 GLU A C 1
ATOM 664 O O . GLU A 1 82 ? -7.575 -8.346 -7.978 1.00 97.19 82 GLU A O 1
ATOM 669 N N . VAL A 1 83 ? -8.795 -6.776 -6.976 1.00 97.44 83 VAL A N 1
ATOM 670 C CA . VAL A 1 83 ? -8.150 -6.921 -5.650 1.00 97.44 83 VAL A CA 1
ATOM 671 C C . VAL A 1 83 ? -8.111 -8.375 -5.171 1.00 97.44 83 VAL A C 1
ATOM 673 O O . VAL A 1 83 ? -7.116 -8.800 -4.583 1.00 97.44 83 VAL A O 1
ATOM 676 N N . ALA A 1 84 ? -9.170 -9.137 -5.440 1.00 97.25 84 ALA A N 1
ATOM 677 C CA . ALA A 1 84 ? -9.306 -10.532 -5.030 1.00 97.25 84 ALA A CA 1
ATOM 678 C C . ALA A 1 84 ? -8.362 -11.500 -5.766 1.00 97.25 84 ALA A C 1
ATOM 680 O O . ALA A 1 84 ? -8.158 -12.616 -5.292 1.00 97.25 84 ALA A O 1
ATOM 681 N N . ASP A 1 85 ? -7.796 -11.080 -6.900 1.00 96.25 85 ASP A N 1
ATOM 682 C CA . ASP A 1 85 ? -6.963 -11.919 -7.766 1.00 96.25 85 ASP A CA 1
ATOM 683 C C . ASP A 1 85 ? -5.473 -11.880 -7.382 1.00 96.25 85 ASP A C 1
ATOM 685 O O . ASP A 1 85 ? -4.658 -12.582 -7.981 1.00 96.25 85 ASP A O 1
ATOM 689 N N . PHE A 1 86 ? -5.106 -11.065 -6.386 1.00 96.38 86 PHE A N 1
ATOM 690 C CA . PHE A 1 86 ? -3.723 -10.853 -5.963 1.00 96.38 86 PHE A CA 1
ATOM 691 C C . PHE A 1 86 ? -3.486 -11.248 -4.508 1.00 96.38 86 PHE A C 1
ATOM 693 O O . PHE A 1 86 ? -4.378 -11.207 -3.6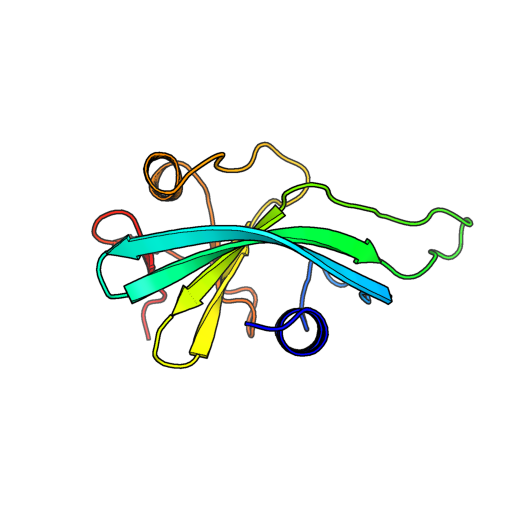61 1.00 96.38 86 PHE A O 1
ATOM 700 N N . ASP A 1 87 ? -2.234 -11.601 -4.218 1.00 95.31 87 ASP A N 1
ATOM 701 C CA . ASP A 1 87 ? -1.767 -11.868 -2.865 1.00 95.31 87 ASP A CA 1
ATOM 702 C C . ASP A 1 87 ? -1.373 -10.560 -2.165 1.00 95.31 87 ASP A C 1
ATOM 704 O O . ASP A 1 87 ? -0.575 -9.768 -2.675 1.00 95.31 87 ASP A O 1
ATOM 708 N N . TRP A 1 88 ? -1.891 -10.369 -0.954 1.00 96.12 88 TRP A N 1
ATOM 709 C CA . TRP A 1 88 ? -1.641 -9.191 -0.124 1.00 96.12 88 TRP A CA 1
ATOM 710 C C . TRP A 1 88 ? -0.959 -9.573 1.184 1.00 96.12 88 TRP A C 1
ATOM 712 O O . TRP A 1 88 ? -1.042 -10.714 1.646 1.00 96.12 88 TRP A O 1
ATOM 722 N N . GLN A 1 89 ? -0.341 -8.588 1.819 1.00 94.56 89 GLN A N 1
ATOM 723 C CA . GLN A 1 89 ? 0.220 -8.696 3.154 1.00 94.56 89 GLN A CA 1
ATOM 724 C C . GLN A 1 89 ? -0.180 -7.504 4.012 1.00 94.56 89 GLN A C 1
ATOM 726 O O . GLN A 1 89 ? -0.335 -6.386 3.518 1.00 94.56 89 GLN A O 1
ATOM 731 N N . LEU A 1 90 ? -0.346 -7.758 5.306 1.00 94.94 90 LEU A N 1
ATOM 732 C CA . LEU A 1 90 ? -0.502 -6.706 6.297 1.00 94.94 90 LEU A CA 1
ATOM 733 C C . LEU A 1 90 ? 0.813 -5.936 6.393 1.00 94.94 90 LEU A C 1
ATOM 735 O O . LEU A 1 90 ? 1.839 -6.514 6.749 1.00 94.94 90 LEU A O 1
ATOM 739 N N . GLU A 1 91 ? 0.763 -4.640 6.103 1.00 93.31 91 GLU A N 1
ATOM 740 C CA . GLU A 1 91 ? 1.944 -3.785 5.984 1.00 93.31 91 GLU A CA 1
ATOM 741 C C . GLU A 1 91 ? 2.807 -3.849 7.255 1.00 93.31 91 GLU A C 1
ATOM 743 O O . GLU A 1 91 ? 3.996 -4.134 7.184 1.00 93.31 91 GLU A O 1
ATOM 748 N N . THR A 1 92 ? 2.202 -3.750 8.436 1.00 91.44 92 THR A N 1
ATOM 749 C CA . THR A 1 92 ? 2.937 -3.624 9.705 1.00 91.44 92 THR A CA 1
ATOM 750 C C . THR A 1 92 ? 3.680 -4.883 10.152 1.00 91.44 92 THR A C 1
ATOM 752 O O . THR A 1 92 ? 4.566 -4.799 11.002 1.00 91.44 92 THR A O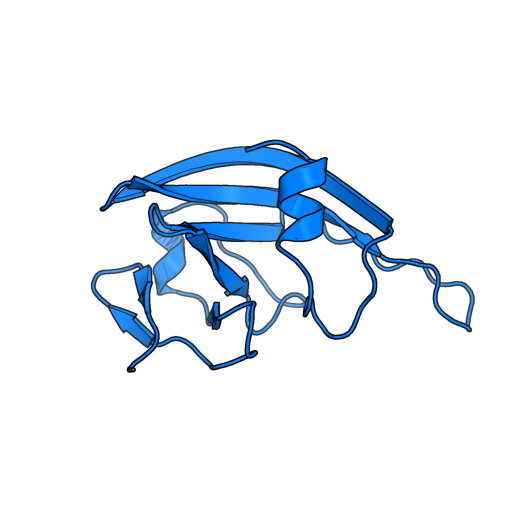 1
ATOM 755 N N . THR A 1 93 ? 3.335 -6.055 9.612 1.00 90.94 93 THR A N 1
ATOM 756 C CA . THR A 1 93 ? 3.901 -7.344 10.056 1.00 90.94 93 THR A CA 1
ATOM 757 C C . THR A 1 93 ? 4.426 -8.221 8.924 1.00 90.94 93 THR A C 1
ATOM 759 O O . THR A 1 93 ? 5.067 -9.231 9.202 1.00 90.94 93 THR A O 1
ATOM 762 N N . GLY A 1 94 ? 4.117 -7.900 7.666 1.00 91.06 94 GLY A N 1
ATOM 763 C CA . GLY A 1 94 ? 4.350 -8.789 6.526 1.00 91.06 94 GLY A CA 1
ATOM 764 C C . GLY A 1 94 ? 3.485 -10.056 6.546 1.00 91.06 94 GLY A C 1
ATOM 765 O O . GLY A 1 94 ? 3.731 -10.984 5.782 1.00 91.06 94 GLY A O 1
ATOM 766 N N . THR A 1 95 ? 2.476 -10.148 7.422 1.00 92.94 95 THR A N 1
ATOM 767 C CA . THR A 1 95 ? 1.612 -11.335 7.506 1.00 92.94 95 THR A CA 1
ATOM 768 C C . THR A 1 95 ? 0.790 -11.472 6.230 1.00 92.94 95 THR A C 1
ATOM 770 O O . THR A 1 95 ? 0.083 -10.536 5.852 1.00 92.94 95 THR A O 1
ATOM 773 N N . LYS A 1 96 ? 0.836 -12.648 5.589 1.00 94.31 96 LYS A N 1
ATOM 774 C CA . LYS A 1 96 ? 0.033 -12.928 4.392 1.00 94.31 96 LYS A CA 1
ATOM 775 C C . LYS A 1 96 ? -1.460 -12.803 4.709 1.00 94.31 96 LYS A C 1
ATOM 777 O O . LYS A 1 96 ? -1.949 -13.386 5.677 1.00 94.31 96 LYS A O 1
ATOM 782 N N . ALA A 1 97 ? -2.175 -12.054 3.880 1.00 96.69 97 ALA A N 1
ATOM 783 C CA . ALA A 1 97 ? -3.610 -11.872 3.994 1.00 96.69 97 ALA A CA 1
ATOM 784 C C . ALA A 1 97 ? -4.382 -13.067 3.415 1.00 96.69 97 ALA A C 1
ATOM 786 O O . ALA A 1 97 ? -3.902 -13.786 2.538 1.00 96.69 97 ALA A O 1
ATOM 787 N N . ILE A 1 98 ? -5.622 -13.226 3.862 1.00 96.75 98 ILE A N 1
ATOM 788 C CA . ILE A 1 98 ? -6.655 -14.007 3.181 1.00 96.75 98 ILE A CA 1
ATOM 789 C C . ILE A 1 98 ? -7.631 -13.052 2.493 1.00 96.75 98 ILE A C 1
ATOM 791 O O . ILE A 1 98 ? -7.896 -11.967 3.008 1.00 96.75 98 ILE A O 1
ATOM 795 N N . ILE A 1 99 ? -8.195 -13.449 1.354 1.00 97.38 99 ILE A N 1
ATOM 796 C CA . ILE A 1 99 ? -9.272 -12.689 0.714 1.00 97.38 99 ILE A CA 1
ATOM 797 C C . ILE A 1 99 ? -10.604 -13.111 1.332 1.00 97.38 99 ILE A C 1
ATOM 799 O O . ILE A 1 99 ? -11.001 -14.272 1.230 1.00 97.38 99 ILE A O 1
ATOM 803 N N . LEU A 1 100 ? -11.300 -12.162 1.954 1.00 95.94 100 LEU A N 1
ATOM 804 C CA . LEU A 1 100 ? -12.663 -12.328 2.441 1.00 95.94 100 LEU A CA 1
ATOM 805 C C . LEU A 1 100 ? -13.553 -11.307 1.740 1.00 95.94 100 LEU A C 1
ATOM 807 O O . LEU A 1 100 ? -13.298 -10.105 1.782 1.00 95.94 100 LEU A O 1
ATOM 811 N N . ASP A 1 101 ? -14.574 -11.810 1.052 1.00 94.50 101 ASP A N 1
ATOM 812 C CA . ASP A 1 101 ? -15.527 -11.013 0.284 1.00 94.50 101 ASP A CA 1
ATOM 813 C C . ASP A 1 101 ? -14.886 -9.987 -0.680 1.00 94.50 101 ASP A C 1
ATOM 815 O O . ASP A 1 101 ? -15.369 -8.866 -0.866 1.00 94.50 101 ASP A O 1
ATOM 819 N N . GLY A 1 102 ? -13.782 -10.380 -1.314 1.00 96.25 102 GLY A N 1
ATOM 820 C CA . GLY A 1 102 ? -13.076 -9.568 -2.305 1.00 96.25 102 GLY A CA 1
ATOM 821 C C . GLY A 1 102 ? -12.080 -8.559 -1.732 1.00 96.25 102 GLY A C 1
ATOM 822 O O . GLY A 1 102 ? -11.528 -7.772 -2.493 1.00 96.25 102 GLY A O 1
ATOM 823 N N . LEU A 1 103 ? -11.821 -8.579 -0.422 1.00 98.06 103 LEU A N 1
ATOM 824 C CA . LEU A 1 103 ? -10.845 -7.707 0.226 1.00 98.06 103 LEU A CA 1
ATOM 825 C C . LEU A 1 103 ? -9.876 -8.495 1.129 1.00 98.06 103 LEU A C 1
ATOM 827 O O . LEU A 1 103 ? -10.274 -9.497 1.725 1.00 98.06 103 LEU A O 1
ATOM 831 N N . PRO A 1 104 ? -8.617 -8.049 1.295 1.00 97.94 104 PRO A N 1
ATOM 832 C CA . PRO A 1 104 ? -7.663 -8.725 2.167 1.00 97.94 104 PRO A CA 1
ATOM 833 C C . PRO A 1 104 ? -7.973 -8.533 3.656 1.00 97.94 104 PRO A C 1
ATOM 835 O O . PRO A 1 104 ? -8.385 -7.462 4.100 1.00 97.94 104 PRO A O 1
ATOM 838 N N . ARG A 1 105 ? -7.760 -9.582 4.448 1.00 97.31 105 ARG A N 1
ATOM 839 C CA . ARG A 1 105 ? -7.894 -9.619 5.910 1.00 97.31 105 ARG A CA 1
ATOM 840 C C . ARG A 1 105 ? -6.757 -10.445 6.504 1.00 97.31 105 ARG A C 1
ATOM 842 O O . ARG A 1 105 ? -6.209 -11.317 5.838 1.00 97.31 105 ARG A O 1
ATOM 849 N N . VAL A 1 106 ? -6.449 -10.230 7.777 1.00 93.94 106 VAL A N 1
ATOM 850 C CA . VAL A 1 106 ? -5.658 -11.175 8.579 1.00 93.94 106 VAL A CA 1
ATOM 851 C C . VAL A 1 106 ? -6.561 -11.844 9.608 1.00 93.94 106 VAL A C 1
ATOM 853 O O . VAL A 1 106 ? -7.512 -11.230 10.091 1.00 93.94 106 VAL A O 1
ATOM 856 N N . LEU A 1 107 ? -6.284 -13.108 9.924 1.00 82.56 107 LEU A N 1
ATOM 857 C CA . LEU A 1 107 ? -6.908 -13.780 11.060 1.00 82.56 107 LEU A CA 1
ATOM 858 C C . LEU A 1 107 ? -6.138 -13.359 12.316 1.00 82.56 107 LEU A C 1
ATOM 860 O O . LEU A 1 107 ? -4.934 -13.602 12.395 1.00 82.56 107 LEU A O 1
ATOM 864 N N . GLY A 1 108 ? -6.822 -12.665 13.226 1.00 65.44 108 GLY A N 1
ATOM 865 C CA . GLY A 1 108 ? -6.293 -12.291 14.542 1.00 65.44 108 GLY A CA 1
ATOM 866 C C . GLY A 1 108 ? -6.349 -13.427 15.552 1.00 65.44 108 GLY A C 1
ATOM 867 O O . GLY A 1 108 ? -7.131 -14.381 15.332 1.00 65.44 108 GLY A O 1
#

Mean predicted aligned error: 3.17 Å

Sequence (108 aa):
MTNEKMKDLLVNFGEKTISDVSIIREEELREHVMMYFCDVICEKEKDGYVPSFQALPILVYPDGTVFTLWDWQGAYPKNGSEVADFDWQLETTGTKAIILDGLPRVLG

Secondary structure (DSSP, 8-state):
--HHHHHHT-SSGGGPPEEEEEEEEEEE-GGGPEEEEEEEEEPPPTTS---EEEEEEEEE-TTS-EEEES-SSS---SSGGGGGGS-EEETTTTEEPEEETTEEE---